Protein AF-X1RD76-F1 (afdb_monomer_lite)

Sequence (43 aa):
NLTNVAWKCKSCGKVDYHPDADRKAKIEIRTGTQCLRCLRERR

Foldseek 3Di:
DQQQEWEQAQPPRDIGHDPNHDPPDNHHYDYDDHDPVRVVVVD

pLDDT: mean 86.06, std 7.83, range [58.25, 93.88]

Structure (mmCIF, N/CA/C/O backbone):
data_AF-X1RD76-F1
#
_entry.id   AF-X1RD76-F1
#
loop_
_atom_site.group_PDB
_atom_site.id
_atom_site.type_symbol
_atom_site.label_atom_id
_atom_site.label_alt_id
_atom_site.label_comp_id
_atom_site.label_asym_id
_atom_site.label_entity_id
_atom_site.label_seq_id
_atom_site.pdbx_PDB_ins_code
_atom_site.Cartn_x
_atom_site.Cartn_y
_atom_site.Cartn_z
_atom_site.occupancy
_atom_site.B_iso_or_equiv
_atom_site.auth_seq_id
_atom_site.auth_comp_id
_atom_site.auth_asym_id
_atom_site.auth_atom_id
_atom_site.pdbx_PDB_model_num
ATOM 1 N N . ASN A 1 1 ? 7.517 9.687 -10.373 1.00 58.25 1 ASN A N 1
ATOM 2 C CA . ASN A 1 1 ? 7.013 8.424 -10.943 1.00 58.25 1 ASN A CA 1
ATOM 3 C C . ASN A 1 1 ? 6.240 7.691 -9.849 1.00 58.25 1 ASN A C 1
ATOM 5 O O . ASN A 1 1 ? 6.872 7.191 -8.930 1.00 58.25 1 ASN A O 1
ATOM 9 N N . LEU A 1 2 ? 4.903 7.759 -9.843 1.00 67.62 2 LEU A N 1
ATOM 10 C CA . LEU A 1 2 ? 4.053 7.189 -8.773 1.00 67.62 2 LEU A CA 1
ATOM 11 C C . LEU A 1 2 ? 3.697 5.709 -9.005 1.00 67.62 2 LEU A C 1
ATOM 13 O O . LEU A 1 2 ? 3.030 5.101 -8.176 1.00 67.62 2 LEU A O 1
ATOM 17 N N . THR A 1 3 ? 4.157 5.137 -10.116 1.00 74.31 3 THR A N 1
ATOM 18 C CA . THR A 1 3 ? 3.916 3.751 -10.532 1.00 74.31 3 THR A CA 1
ATOM 19 C C .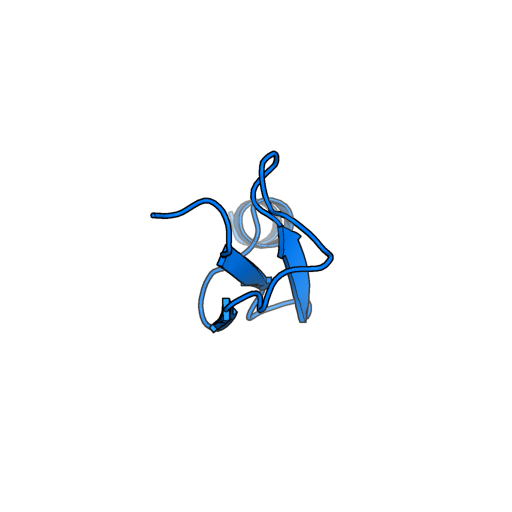 THR A 1 3 ? 4.499 2.735 -9.555 1.00 74.31 3 THR A C 1
ATOM 21 O O . THR A 1 3 ? 3.804 1.802 -9.194 1.00 74.31 3 THR A O 1
ATOM 24 N N . ASN A 1 4 ? 5.706 2.930 -9.016 1.00 85.56 4 ASN A N 1
ATOM 25 C CA . ASN A 1 4 ? 6.339 1.962 -8.098 1.00 85.56 4 ASN A CA 1
ATOM 26 C C . ASN A 1 4 ? 6.064 2.249 -6.614 1.00 85.56 4 ASN A C 1
ATOM 28 O O . ASN A 1 4 ? 6.960 2.154 -5.773 1.00 85.56 4 ASN A O 1
ATOM 32 N N . VAL A 1 5 ? 4.830 2.632 -6.289 1.00 86.75 5 VAL A N 1
ATOM 33 C CA . VAL A 1 5 ? 4.420 2.962 -4.919 1.00 86.75 5 VAL A CA 1
ATOM 34 C C . VAL A 1 5 ? 3.273 2.056 -4.479 1.00 86.75 5 VAL A C 1
ATOM 36 O O . VAL A 1 5 ? 2.346 1.767 -5.237 1.00 86.75 5 VAL A O 1
ATOM 39 N N . ALA A 1 6 ? 3.335 1.625 -3.223 1.00 89.25 6 ALA A N 1
ATOM 40 C CA . ALA A 1 6 ? 2.243 0.974 -2.518 1.00 89.25 6 ALA A CA 1
ATOM 41 C C . ALA A 1 6 ? 1.935 1.719 -1.216 1.00 89.25 6 ALA A C 1
ATOM 43 O O . ALA A 1 6 ? 2.812 2.335 -0.611 1.00 89.25 6 ALA A O 1
ATOM 44 N N . TRP A 1 7 ? 0.692 1.639 -0.753 1.00 91.44 7 TRP A N 1
ATOM 45 C CA . TRP A 1 7 ? 0.234 2.274 0.478 1.00 91.44 7 TRP A CA 1
ATOM 46 C C . TRP A 1 7 ? -0.181 1.220 1.487 1.00 91.44 7 TRP A C 1
ATOM 48 O O . TRP A 1 7 ? -1.103 0.441 1.246 1.00 91.44 7 TRP A O 1
ATOM 58 N N . LYS A 1 8 ? 0.468 1.225 2.652 1.00 92.94 8 LYS A N 1
ATOM 59 C CA . LYS A 1 8 ? 0.068 0.407 3.794 1.00 92.94 8 LYS A CA 1
ATOM 60 C C . LYS A 1 8 ? -0.872 1.202 4.690 1.00 92.94 8 LYS A C 1
ATOM 62 O O . LYS A 1 8 ? -0.496 2.231 5.256 1.00 92.94 8 LYS A O 1
ATOM 67 N N . CYS A 1 9 ? -2.083 0.684 4.862 1.00 93.88 9 CYS A N 1
ATOM 68 C CA . CYS A 1 9 ? -3.071 1.236 5.770 1.00 93.88 9 CYS A CA 1
ATOM 69 C C . CYS A 1 9 ? -2.543 1.217 7.206 1.00 93.88 9 CYS A C 1
ATOM 71 O O . CYS A 1 9 ? -2.254 0.149 7.748 1.00 93.88 9 CYS A O 1
ATOM 73 N N . LYS A 1 10 ? -2.496 2.383 7.856 1.00 93.56 10 LYS A N 1
ATOM 74 C CA . LYS A 1 10 ? -2.077 2.486 9.261 1.00 93.56 10 LYS A CA 1
ATOM 75 C C . LYS A 1 10 ? -3.029 1.7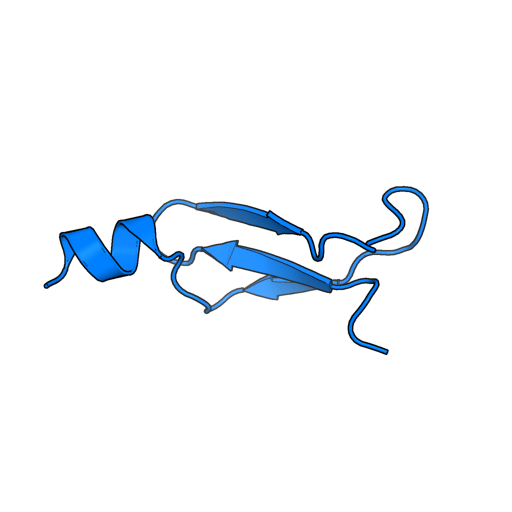98 10.248 1.00 93.56 10 LYS A C 1
ATOM 77 O O . LYS A 1 10 ? -2.615 1.478 11.350 1.00 93.56 10 LYS A O 1
ATOM 82 N N . SER A 1 11 ? -4.295 1.599 9.873 1.00 92.88 11 SER A N 1
ATOM 83 C CA . SER A 1 11 ? -5.325 1.064 10.777 1.00 92.88 11 SER A CA 1
ATOM 84 C C . SER A 1 11 ? -5.471 -0.453 10.697 1.00 92.88 11 SER 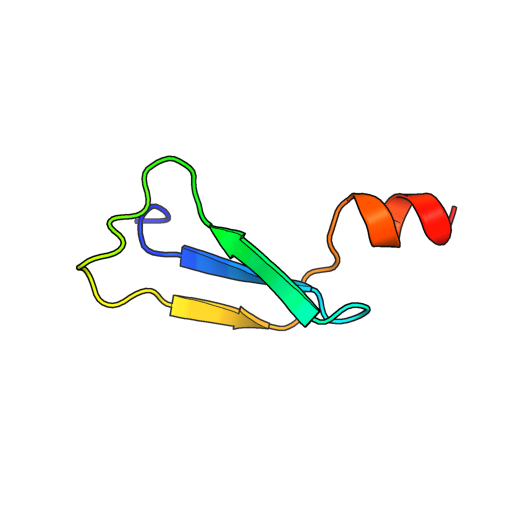A C 1
ATOM 86 O O . SER A 1 11 ? -5.572 -1.100 11.727 1.00 92.88 11 SER A O 1
ATOM 88 N N . CYS A 1 12 ? -5.482 -1.024 9.489 1.00 92.75 12 CYS A N 1
ATOM 89 C CA . CYS A 1 12 ? -5.698 -2.463 9.290 1.00 92.75 12 CYS A CA 1
ATOM 90 C C . CYS A 1 12 ? -4.512 -3.191 8.648 1.00 92.75 12 CYS A C 1
ATOM 92 O O . CYS A 1 12 ? -4.608 -4.379 8.365 1.00 92.75 12 CYS A O 1
ATOM 94 N N . GLY A 1 13 ? -3.416 -2.490 8.345 1.00 92.06 13 GLY A N 1
ATOM 95 C CA . GLY A 1 13 ? -2.216 -3.087 7.757 1.00 92.06 13 GLY A CA 1
ATOM 96 C C . GLY A 1 13 ? -2.334 -3.500 6.286 1.00 92.06 13 GLY A C 1
ATOM 97 O O . GLY A 1 13 ? -1.324 -3.910 5.716 1.00 92.06 13 GLY A O 1
ATOM 98 N N . LYS A 1 14 ? -3.515 -3.367 5.660 1.00 93.25 14 LYS A N 1
ATOM 99 C CA . LYS A 1 14 ? -3.731 -3.686 4.239 1.00 93.25 14 LYS A CA 1
ATOM 100 C C . LYS A 1 14 ? -2.784 -2.877 3.353 1.00 93.25 14 LYS A C 1
ATOM 102 O O . LYS A 1 14 ? -2.701 -1.662 3.516 1.00 93.25 14 LYS A O 1
ATOM 107 N N . VAL A 1 15 ? -2.114 -3.547 2.418 1.00 91.00 15 VAL A N 1
ATOM 108 C CA . VAL A 1 15 ? -1.270 -2.912 1.401 1.00 91.00 15 VAL A CA 1
ATOM 109 C C . VAL A 1 15 ? -2.036 -2.865 0.085 1.00 91.00 15 VAL A C 1
ATOM 111 O O . VAL A 1 15 ? -2.491 -3.900 -0.398 1.00 91.00 15 VAL A O 1
ATOM 114 N N . ASP A 1 16 ? -2.184 -1.669 -0.473 1.00 89.50 16 ASP A N 1
ATOM 115 C CA . ASP A 1 16 ? -2.767 -1.435 -1.791 1.00 89.50 16 ASP A CA 1
ATOM 116 C C . ASP A 1 16 ? -1.678 -0.893 -2.728 1.00 89.50 16 ASP A C 1
ATOM 118 O O . ASP A 1 16 ? -0.892 -0.026 -2.346 1.00 89.50 16 ASP A O 1
ATOM 122 N N . TYR A 1 17 ? -1.610 -1.427 -3.943 1.00 87.88 17 TYR A N 1
ATOM 123 C CA . TYR A 1 17 ? -0.592 -1.087 -4.940 1.00 87.88 17 TYR A CA 1
ATOM 124 C C . TYR A 1 17 ? -1.186 -0.148 -5.990 1.00 87.88 17 TYR A C 1
ATOM 126 O O . TYR A 1 17 ? -2.378 -0.249 -6.293 1.00 87.88 17 TYR A O 1
ATOM 134 N N . HIS A 1 18 ? -0.368 0.733 -6.574 1.00 84.56 18 HIS A N 1
ATOM 135 C CA . HIS A 1 18 ? -0.777 1.438 -7.789 1.00 84.56 18 HIS A CA 1
ATOM 136 C C . HIS A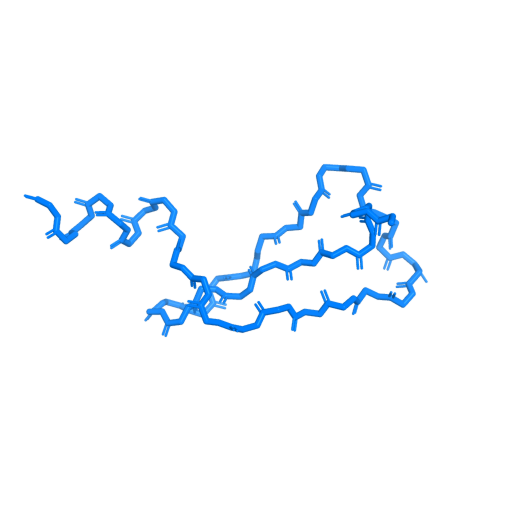 1 18 ? -1.137 0.406 -8.886 1.00 84.56 18 HIS A C 1
ATOM 138 O O . HIS A 1 18 ? -0.443 -0.609 -8.987 1.00 84.56 18 HIS A O 1
ATOM 144 N N . PRO A 1 19 ? -2.197 0.611 -9.695 1.00 85.12 19 PRO A N 1
ATOM 145 C CA . PRO A 1 19 ? -2.606 -0.348 -10.733 1.00 85.12 19 PRO A CA 1
ATOM 146 C C . PRO A 1 19 ? -1.473 -0.706 -11.700 1.00 85.12 19 PRO A C 1
ATOM 148 O O . PRO A 1 19 ? -1.274 -1.871 -12.027 1.00 85.12 19 PRO A O 1
ATOM 151 N N . ASP A 1 20 ? -0.687 0.302 -12.066 1.00 85.38 20 ASP A N 1
ATOM 152 C CA . ASP A 1 20 ? 0.471 0.185 -12.957 1.00 85.38 20 ASP A CA 1
ATOM 153 C C . ASP A 1 20 ? 1.793 -0.108 -12.222 1.00 85.38 20 ASP A C 1
ATOM 155 O O . ASP A 1 20 ? 2.875 0.148 -12.753 1.00 85.38 20 ASP A O 1
ATOM 159 N N . ALA A 1 21 ? 1.738 -0.577 -10.971 1.00 84.19 21 ALA A N 1
ATOM 160 C CA . ALA A 1 21 ? 2.943 -0.933 -10.233 1.00 84.19 21 ALA A CA 1
ATOM 161 C C . ALA A 1 21 ? 3.580 -2.202 -10.793 1.00 84.19 21 ALA A C 1
ATOM 163 O O . ALA A 1 21 ? 2.969 -3.276 -10.793 1.00 84.19 21 ALA A O 1
ATOM 164 N N . ASP A 1 22 ? 4.851 -2.101 -11.183 1.00 84.06 22 ASP A N 1
ATOM 165 C CA . ASP A 1 22 ? 5.640 -3.281 -11.494 1.00 84.06 22 ASP A CA 1
ATOM 166 C C . ASP A 1 22 ? 6.008 -4.003 -10.192 1.00 84.06 22 ASP A C 1
ATOM 168 O O . ASP A 1 22 ? 6.862 -3.567 -9.419 1.00 84.06 22 ASP A O 1
ATOM 172 N N . ARG A 1 23 ? 5.363 -5.150 -9.957 1.00 77.25 23 ARG A N 1
ATOM 173 C CA . ARG A 1 23 ? 5.596 -6.008 -8.783 1.00 77.25 23 ARG A CA 1
ATOM 174 C C . ARG A 1 23 ? 6.987 -6.637 -8.749 1.00 77.25 23 ARG A C 1
ATOM 176 O O . ARG A 1 23 ? 7.369 -7.164 -7.708 1.00 77.25 23 ARG A O 1
ATOM 183 N N . LYS A 1 24 ? 7.718 -6.619 -9.866 1.00 82.50 24 LYS A N 1
ATOM 184 C CA . LYS A 1 24 ? 9.107 -7.084 -9.951 1.00 82.50 24 LYS A CA 1
ATOM 185 C C . LYS A 1 24 ? 10.110 -5.960 -9.691 1.00 82.50 24 LYS A C 1
ATOM 187 O O . LYS A 1 24 ? 11.268 -6.246 -9.394 1.00 82.50 24 LYS A O 1
ATOM 192 N N . ALA A 1 25 ? 9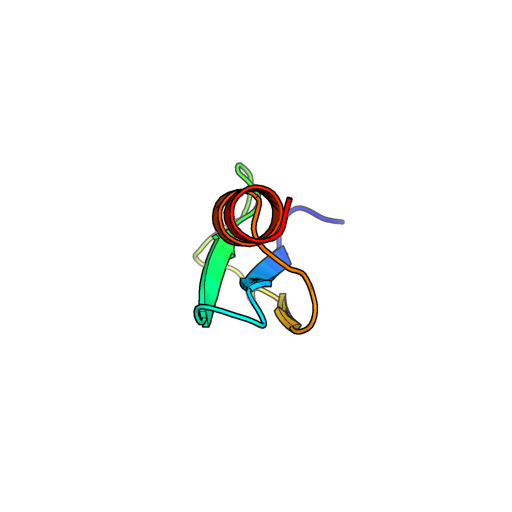.681 -4.703 -9.776 1.00 82.62 25 ALA A N 1
ATOM 193 C CA . ALA A 1 25 ? 10.509 -3.556 -9.445 1.00 82.62 25 ALA A CA 1
ATOM 194 C C . ALA A 1 25 ? 10.576 -3.338 -7.925 1.00 82.62 25 ALA A C 1
ATOM 196 O O . ALA A 1 25 ? 9.762 -3.839 -7.145 1.00 82.62 25 ALA A O 1
ATOM 197 N N . LYS A 1 26 ? 11.558 -2.549 -7.481 1.00 84.44 26 LYS A N 1
ATOM 198 C CA . LYS A 1 26 ? 11.643 -2.115 -6.085 1.00 84.44 26 LYS A CA 1
ATOM 199 C C . LYS A 1 26 ? 10.472 -1.170 -5.786 1.00 84.44 26 LYS A C 1
ATOM 201 O O . LYS A 1 26 ? 10.493 -0.016 -6.207 1.00 84.44 26 LYS A O 1
ATOM 206 N N . ILE A 1 27 ? 9.469 -1.668 -5.065 1.00 88.00 27 ILE A N 1
ATOM 207 C CA . ILE A 1 27 ? 8.287 -0.897 -4.661 1.00 88.00 27 ILE A CA 1
ATOM 208 C C . ILE A 1 27 ? 8.558 -0.171 -3.343 1.00 88.00 27 ILE A C 1
ATOM 210 O O . ILE A 1 27 ? 8.969 -0.776 -2.352 1.00 88.00 27 ILE A O 1
ATOM 214 N N . GLU A 1 28 ? 8.278 1.129 -3.314 1.00 89.81 28 GLU A N 1
ATOM 215 C CA . GLU A 1 28 ? 8.257 1.915 -2.084 1.00 89.81 28 GLU A CA 1
ATOM 216 C C . GLU A 1 28 ? 6.916 1.708 -1.366 1.00 89.81 28 GLU A C 1
ATOM 218 O O . GLU A 1 28 ? 5.857 2.033 -1.906 1.00 89.81 28 GLU A O 1
ATOM 223 N N . ILE A 1 29 ? 6.945 1.181 -0.137 1.00 89.25 29 ILE A N 1
ATOM 224 C CA . ILE A 1 29 ? 5.739 1.039 0.688 1.00 89.25 29 ILE A CA 1
ATOM 225 C C . ILE A 1 29 ? 5.621 2.251 1.608 1.00 89.25 29 ILE A C 1
ATOM 227 O O . ILE A 1 29 ? 6.343 2.375 2.597 1.00 89.25 29 ILE A O 1
ATOM 231 N N . ARG A 1 30 ? 4.658 3.123 1.321 1.00 89.44 30 ARG A N 1
ATOM 232 C CA . ARG A 1 30 ? 4.337 4.281 2.152 1.00 89.44 30 ARG A CA 1
ATOM 233 C C . ARG A 1 30 ? 3.410 3.884 3.284 1.00 89.44 30 ARG A C 1
ATOM 235 O O . ARG A 1 30 ? 2.309 3.376 3.070 1.00 89.44 30 ARG A O 1
ATOM 242 N N . THR A 1 31 ? 3.853 4.145 4.505 1.00 87.50 31 THR A N 1
ATOM 243 C CA . THR A 1 31 ? 3.070 3.953 5.727 1.00 87.50 31 THR A CA 1
ATOM 244 C C . THR A 1 31 ? 2.469 5.282 6.176 1.00 87.50 31 THR A C 1
ATOM 246 O O . THR A 1 31 ? 3.125 6.313 6.079 1.00 87.50 31 THR A O 1
ATOM 249 N N . GLY A 1 32 ? 1.241 5.271 6.698 1.00 84.06 32 GLY A N 1
ATOM 250 C CA . GLY A 1 32 ? 0.591 6.466 7.267 1.00 84.06 32 GLY A CA 1
ATOM 251 C C . GLY A 1 32 ? -0.709 6.867 6.571 1.00 84.06 32 GLY A C 1
ATOM 252 O O . GLY A 1 32 ? -1.515 7.605 7.141 1.00 84.06 32 GLY A O 1
ATOM 253 N N . THR A 1 33 ? -0.969 6.315 5.388 1.00 86.81 33 THR A N 1
ATOM 254 C CA . THR A 1 33 ? -2.254 6.447 4.696 1.00 86.81 33 THR A CA 1
ATOM 255 C C . THR A 1 33 ? -3.297 5.535 5.342 1.00 86.81 33 THR A C 1
ATOM 257 O O . THR A 1 33 ? -2.975 4.500 5.926 1.00 86.81 33 THR A O 1
ATOM 260 N N . GLN A 1 34 ? -4.567 5.917 5.264 1.00 90.81 34 GLN A N 1
ATOM 261 C CA . GLN A 1 34 ? -5.690 5.111 5.731 1.00 90.81 34 GLN A CA 1
ATOM 262 C C . GLN A 1 34 ? -6.468 4.621 4.506 1.00 90.8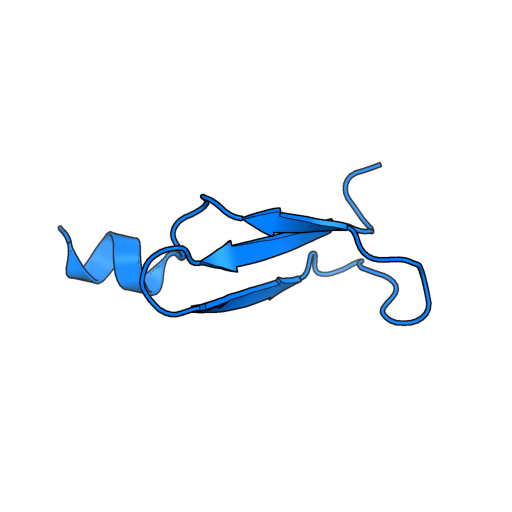1 34 GLN A C 1
ATOM 264 O O . GLN A 1 34 ? -6.743 5.409 3.604 1.00 90.81 34 GLN A O 1
ATOM 269 N N . CYS A 1 35 ? -6.773 3.323 4.427 1.00 90.38 35 CYS A N 1
ATOM 270 C CA . CYS A 1 35 ? -7.492 2.779 3.273 1.00 90.38 35 CYS A CA 1
ATOM 271 C C . CYS A 1 35 ? -8.961 3.217 3.278 1.00 90.38 35 CYS A C 1
ATOM 273 O O . CYS A 1 35 ? -9.530 3.505 4.332 1.00 90.38 35 CYS A O 1
ATOM 275 N N . LEU A 1 36 ? -9.596 3.202 2.101 1.00 88.44 36 LEU A N 1
ATOM 276 C CA . LEU A 1 36 ? -10.989 3.633 1.932 1.00 88.44 36 LEU A CA 1
ATOM 277 C C . LEU A 1 36 ? -11.961 2.894 2.860 1.00 88.44 36 LEU A C 1
ATOM 279 O O . LEU A 1 36 ? -12.876 3.514 3.390 1.00 88.44 36 LEU A O 1
ATOM 283 N N . ARG A 1 37 ? -11.741 1.597 3.107 1.00 90.38 37 ARG A N 1
ATOM 284 C CA . ARG A 1 37 ? -12.552 0.821 4.056 1.00 90.38 37 ARG A CA 1
ATOM 285 C C . ARG A 1 37 ? -12.477 1.411 5.466 1.00 90.38 37 ARG A C 1
ATOM 287 O O . ARG A 1 37 ? -13.502 1.776 6.022 1.00 90.38 37 ARG A O 1
ATOM 294 N N . CYS A 1 38 ? -11.269 1.585 6.001 1.00 91.19 38 CYS A N 1
ATOM 295 C CA . CYS A 1 38 ? -11.072 2.138 7.343 1.00 91.19 38 CYS A CA 1
ATOM 296 C C . CYS A 1 38 ? -11.395 3.636 7.441 1.00 91.19 38 CYS A C 1
ATOM 298 O O . CYS A 1 38 ? -11.551 4.146 8.546 1.00 91.19 38 CYS A O 1
ATOM 300 N N . LEU A 1 39 ? -11.432 4.361 6.320 1.00 89.56 39 LEU A N 1
ATOM 301 C CA . LEU A 1 39 ? -11.961 5.725 6.272 1.00 89.56 39 LEU A CA 1
ATOM 302 C C . LEU A 1 39 ? -13.491 5.731 6.374 1.00 89.56 39 LEU A C 1
ATOM 304 O O . LEU A 1 39 ? -14.035 6.577 7.071 1.00 89.56 39 LEU A O 1
ATOM 308 N N . ARG A 1 40 ? -14.176 4.780 5.722 1.00 91.62 40 ARG A N 1
ATOM 309 C CA . ARG A 1 40 ? -15.638 4.627 5.799 1.00 91.62 40 ARG A CA 1
ATOM 310 C C . ARG A 1 40 ? -16.107 4.117 7.159 1.00 91.62 40 ARG A C 1
ATOM 312 O O . ARG A 1 40 ? -17.086 4.628 7.661 1.00 91.62 40 ARG A O 1
ATOM 319 N N . GLU A 1 41 ? -15.393 3.174 7.773 1.00 91.06 41 GLU A N 1
ATOM 320 C CA . GLU A 1 41 ? -15.717 2.648 9.115 1.00 91.06 41 GLU A CA 1
ATOM 321 C C . GLU A 1 41 ? -15.549 3.687 10.239 1.00 91.06 41 GLU A C 1
ATOM 323 O O . GLU A 1 41 ? -16.050 3.484 11.339 1.00 91.06 41 GLU A O 1
ATOM 328 N N . ARG A 1 42 ? -14.820 4.785 9.991 1.00 76.44 42 ARG A N 1
ATOM 329 C CA . ARG A 1 42 ? -14.661 5.892 10.948 1.00 76.44 42 ARG A CA 1
ATOM 330 C C . ARG A 1 42 ? -15.683 7.022 10.779 1.00 76.44 42 ARG A C 1
ATOM 332 O O . ARG A 1 42 ? -15.644 7.947 11.586 1.00 76.44 42 ARG A O 1
ATOM 339 N N . ARG A 1 43 ? -16.496 7.004 9.722 1.00 62.66 43 ARG A N 1
ATOM 340 C CA . ARG A 1 43 ? -17.460 8.061 9.395 1.00 62.66 43 ARG A CA 1
ATOM 341 C C . ARG A 1 43 ? -18.861 7.634 9.794 1.00 62.66 43 ARG A C 1
ATOM 343 O O . ARG A 1 43 ? -19.594 8.526 10.263 1.00 62.66 43 ARG A O 1
#

Organism: NCBI:txid412755

Secondary structure (DSSP, 8-state):
--TTEEEE-TTT--EEE-TT--TTS--EEEES---HHHHHTT-

Radius of gyration: 11.17 Å; chains: 1; bounding box: 29×16×24 Å